Protein AF-A0A382XAN9-F1 (afdb_monomer_lite)

Structure (mmCIF, N/CA/C/O backbone):
data_AF-A0A382XAN9-F1
#
_entry.id   AF-A0A382XAN9-F1
#
loop_
_atom_site.group_PDB
_atom_site.id
_atom_site.type_symbol
_atom_site.label_atom_id
_atom_site.label_alt_id
_atom_site.label_comp_id
_atom_site.label_asym_id
_atom_site.label_entity_id
_atom_site.label_seq_id
_atom_site.pdbx_PDB_ins_code
_atom_site.Cartn_x
_atom_site.Cartn_y
_atom_site.Cartn_z
_atom_site.occupancy
_atom_site.B_iso_or_equiv
_atom_site.auth_seq_id
_atom_site.auth_comp_id
_atom_site.auth_asym_id
_atom_site.auth_atom_id
_atom_site.pdbx_PDB_model_num
ATOM 1 N N . MET A 1 1 ? 7.371 -9.221 -49.827 1.00 37.28 1 MET A N 1
ATOM 2 C CA . MET A 1 1 ? 6.924 -9.616 -48.471 1.00 37.28 1 MET A CA 1
ATOM 3 C C . MET A 1 1 ? 7.467 -8.597 -47.481 1.00 37.28 1 MET A C 1
ATOM 5 O O . MET A 1 1 ? 8.677 -8.464 -47.366 1.00 37.28 1 MET A O 1
ATOM 9 N N . LYS A 1 2 ? 6.591 -7.795 -46.866 1.00 43.28 2 LYS A N 1
ATOM 10 C CA . LYS A 1 2 ? 6.958 -6.741 -45.910 1.00 43.28 2 LYS A CA 1
ATOM 11 C C . LYS A 1 2 ? 7.220 -7.430 -44.568 1.00 43.28 2 LYS A C 1
ATOM 13 O O . LYS A 1 2 ? 6.305 -8.015 -44.000 1.00 43.28 2 LYS A O 1
ATOM 18 N N . SER A 1 3 ? 8.482 -7.467 -44.146 1.00 47.75 3 SER A N 1
ATOM 19 C CA . SER A 1 3 ? 8.901 -8.094 -42.891 1.00 47.75 3 SER A CA 1
ATOM 20 C C . SER A 1 3 ? 8.185 -7.409 -41.725 1.00 47.75 3 SER A C 1
ATOM 22 O O . SER A 1 3 ? 8.424 -6.232 -41.453 1.00 47.75 3 SER A O 1
ATOM 24 N N . ASN A 1 4 ? 7.262 -8.129 -41.082 1.00 50.59 4 ASN A N 1
ATOM 25 C CA . ASN A 1 4 ? 6.643 -7.719 -39.828 1.00 50.59 4 ASN A CA 1
ATOM 26 C C . ASN A 1 4 ? 7.732 -7.751 -38.754 1.00 50.59 4 ASN A C 1
ATOM 28 O O . ASN A 1 4 ? 8.000 -8.796 -38.159 1.00 50.59 4 ASN A O 1
ATOM 32 N N . ARG A 1 5 ? 8.376 -6.600 -38.532 1.00 52.84 5 ARG A N 1
ATOM 33 C CA . ARG A 1 5 ? 9.167 -6.336 -37.330 1.00 52.84 5 ARG A CA 1
ATOM 34 C C . ARG A 1 5 ? 8.209 -6.533 -36.157 1.00 52.84 5 ARG A C 1
ATOM 36 O O . ARG A 1 5 ? 7.392 -5.664 -35.872 1.00 52.84 5 ARG A O 1
ATOM 43 N N . ARG A 1 6 ? 8.248 -7.707 -35.526 1.00 52.59 6 ARG A N 1
ATOM 44 C CA . ARG A 1 6 ? 7.647 -7.898 -34.209 1.00 52.59 6 ARG A CA 1
ATOM 45 C C . ARG A 1 6 ? 8.428 -6.965 -33.295 1.00 52.59 6 ARG A C 1
ATOM 47 O O . ARG A 1 6 ? 9.575 -7.242 -32.969 1.00 52.59 6 ARG A O 1
ATOM 54 N N . GLN A 1 7 ? 7.855 -5.800 -33.024 1.00 46.34 7 GLN A N 1
ATOM 55 C CA . GLN A 1 7 ? 8.306 -4.901 -31.980 1.00 46.34 7 GLN A CA 1
ATOM 56 C C . GLN A 1 7 ? 8.141 -5.684 -30.677 1.00 46.34 7 GLN A C 1
ATOM 58 O O . GLN A 1 7 ? 7.045 -5.770 -30.135 1.00 46.34 7 GLN A O 1
ATOM 63 N N . THR A 1 8 ? 9.196 -6.374 -30.250 1.00 57.31 8 THR A N 1
ATOM 64 C CA . THR A 1 8 ? 9.282 -6.962 -28.917 1.00 57.31 8 THR A CA 1
ATOM 65 C C . THR A 1 8 ? 9.286 -5.785 -27.954 1.00 57.31 8 THR A C 1
ATOM 67 O O . THR A 1 8 ? 10.314 -5.138 -27.774 1.00 57.31 8 THR A O 1
ATOM 70 N N . LEU A 1 9 ? 8.112 -5.431 -27.427 1.00 60.78 9 LEU A N 1
ATOM 71 C CA . LEU A 1 9 ? 8.028 -4.481 -26.328 1.00 60.78 9 LEU A CA 1
ATOM 72 C C . LEU A 1 9 ? 8.753 -5.116 -25.134 1.00 60.78 9 LEU A C 1
ATOM 74 O O . LEU A 1 9 ? 8.386 -6.229 -24.748 1.00 60.78 9 LEU A O 1
ATOM 78 N N . PRO A 1 10 ? 9.800 -4.478 -24.583 1.00 70.44 10 PRO A N 1
ATOM 79 C CA . PRO A 1 10 ? 10.374 -4.934 -23.330 1.00 70.44 10 PRO A CA 1
ATOM 80 C C . PRO A 1 10 ? 9.327 -4.698 -22.238 1.00 70.44 10 PRO A C 1
ATOM 82 O O . PRO A 1 10 ? 8.926 -3.560 -21.992 1.00 70.44 10 PRO A O 1
ATOM 85 N N . LEU A 1 11 ? 8.841 -5.786 -21.647 1.00 75.19 11 LEU A N 1
ATOM 86 C CA . LEU A 1 11 ? 8.003 -5.751 -20.455 1.00 75.19 11 LEU A CA 1
ATOM 87 C C . LEU A 1 11 ? 8.925 -5.723 -19.237 1.00 75.19 11 LEU A C 1
ATOM 89 O O . LEU A 1 11 ? 9.853 -6.528 -19.149 1.00 75.19 11 LEU A O 1
ATOM 93 N N . PHE A 1 12 ? 8.668 -4.797 -18.322 1.00 79.88 12 PHE A N 1
ATOM 94 C CA . PHE A 1 12 ? 9.382 -4.675 -17.057 1.00 79.88 12 PHE A CA 1
ATOM 95 C C . PHE A 1 12 ? 8.528 -5.271 -15.951 1.00 79.88 12 PHE A C 1
ATOM 97 O O .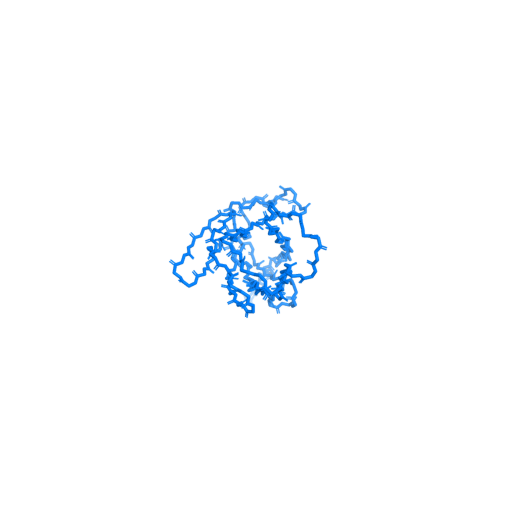 PHE A 1 12 ? 7.315 -5.070 -15.931 1.00 79.88 12 PHE A O 1
ATOM 104 N N . VAL A 1 13 ? 9.175 -6.008 -15.051 1.00 81.56 13 VAL A N 1
ATOM 105 C CA . VAL A 1 13 ? 8.547 -6.533 -13.837 1.00 81.56 13 VAL A CA 1
ATOM 106 C C . VAL A 1 13 ? 8.703 -5.487 -12.753 1.00 81.56 13 VAL A C 1
ATOM 108 O O . VAL A 1 13 ? 9.827 -5.062 -12.484 1.00 81.56 13 VAL A O 1
ATOM 111 N N . VAL A 1 14 ? 7.599 -5.089 -12.133 1.00 79.19 14 VAL A N 1
ATOM 112 C CA . VAL A 1 14 ? 7.622 -4.130 -11.030 1.00 79.19 14 VAL A CA 1
ATOM 113 C C . VAL A 1 14 ? 7.251 -4.864 -9.741 1.00 79.19 14 VAL A C 1
ATOM 115 O O . VAL A 1 14 ? 6.299 -5.651 -9.704 1.00 79.19 14 VAL A O 1
ATOM 118 N N . LEU A 1 15 ? 8.038 -4.645 -8.685 1.00 83.50 15 LEU A N 1
ATOM 119 C CA . LEU A 1 15 ? 7.769 -5.140 -7.336 1.00 83.50 15 LEU A CA 1
ATOM 120 C C . LEU A 1 15 ? 7.688 -3.943 -6.389 1.00 83.50 15 LEU A C 1
ATOM 122 O O . LEU A 1 15 ? 8.661 -3.206 -6.234 1.00 83.50 15 LEU A O 1
ATOM 126 N N . LEU A 1 16 ? 6.527 -3.774 -5.760 1.00 78.25 16 LEU A N 1
ATOM 127 C CA . LEU A 1 16 ? 6.249 -2.676 -4.846 1.00 78.25 16 LEU A CA 1
ATOM 128 C C . LEU A 1 16 ? 6.329 -3.156 -3.397 1.00 78.25 16 LEU A C 1
ATOM 130 O O . LEU A 1 16 ? 5.641 -4.111 -3.033 1.00 78.25 16 LEU A O 1
ATOM 134 N N . MET A 1 17 ? 7.110 -2.472 -2.558 1.00 83.44 17 MET A N 1
ATOM 135 C CA . MET A 1 17 ? 7.013 -2.643 -1.111 1.00 83.44 17 MET A CA 1
ATOM 136 C C . MET A 1 17 ? 6.215 -1.482 -0.525 1.00 83.44 17 MET A C 1
ATOM 138 O O . MET A 1 17 ? 6.611 -0.321 -0.623 1.00 83.44 17 MET A O 1
ATOM 142 N N . VAL A 1 18 ? 5.079 -1.805 0.086 1.00 73.94 18 VAL A N 1
ATOM 143 C CA . VAL A 1 18 ? 4.215 -0.823 0.737 1.00 73.94 18 VAL A CA 1
ATOM 144 C C . VAL A 1 18 ? 4.571 -0.756 2.215 1.00 73.94 18 VAL A C 1
ATOM 146 O O . VAL A 1 18 ? 4.525 -1.768 2.916 1.00 73.94 18 VAL A O 1
ATOM 149 N N . VAL A 1 19 ? 4.926 0.436 2.689 1.00 70.50 19 VAL A N 1
ATOM 150 C CA . VAL A 1 19 ? 5.227 0.689 4.098 1.00 70.50 19 VAL A CA 1
ATOM 151 C C . VAL A 1 19 ? 4.073 1.483 4.693 1.00 70.50 19 VAL A C 1
ATOM 153 O O . VAL A 1 19 ? 3.798 2.611 4.280 1.00 70.50 19 VAL A O 1
ATOM 156 N N . SER A 1 20 ? 3.398 0.881 5.670 1.00 69.12 20 SER A N 1
ATOM 157 C CA . SER A 1 20 ? 2.409 1.570 6.496 1.00 69.12 20 SER A CA 1
ATOM 158 C C . SER A 1 20 ? 3.121 2.142 7.717 1.00 69.12 20 SER A C 1
ATOM 160 O O . SER A 1 20 ? 3.694 1.389 8.508 1.00 69.12 20 SER A O 1
ATOM 162 N N . VAL A 1 21 ? 3.129 3.466 7.862 1.00 60.56 21 VAL A N 1
ATOM 163 C CA . VAL A 1 21 ? 3.781 4.128 8.998 1.00 60.56 21 VAL A CA 1
ATOM 164 C C . VAL A 1 21 ? 2.785 4.203 10.154 1.00 60.56 21 VAL A C 1
ATOM 166 O O . VAL A 1 21 ? 1.813 4.945 10.090 1.00 60.56 21 VAL A O 1
ATOM 169 N N . PHE A 1 22 ? 3.036 3.442 11.223 1.00 60.16 22 PHE A N 1
ATOM 170 C CA . PHE A 1 22 ? 2.305 3.553 12.489 1.00 60.16 22 PHE A CA 1
ATOM 171 C C . PHE A 1 22 ? 3.269 3.841 13.635 1.00 60.16 22 PHE A C 1
ATOM 173 O O . PHE A 1 22 ? 4.140 3.032 13.950 1.00 60.16 22 PHE A O 1
ATOM 180 N N . ALA A 1 23 ? 3.089 4.983 14.295 1.00 46.19 23 ALA A N 1
ATOM 181 C CA . ALA A 1 23 ? 3.814 5.346 15.507 1.00 46.19 23 ALA A CA 1
ATOM 182 C C . ALA A 1 23 ? 3.023 4.940 16.764 1.00 46.19 23 ALA A C 1
ATOM 184 O O . ALA A 1 23 ? 2.698 5.780 17.595 1.00 46.19 23 ALA A O 1
ATOM 185 N N . PHE A 1 24 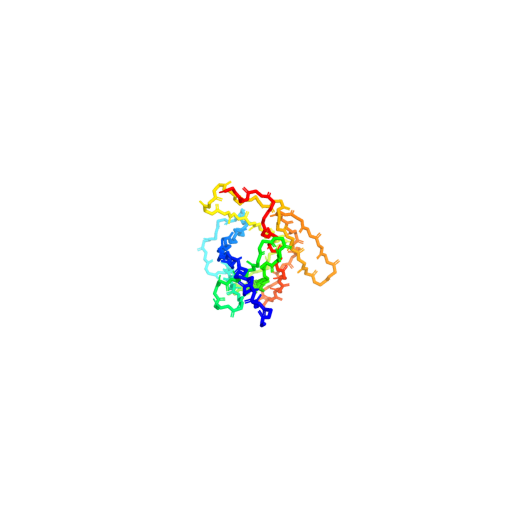? 2.708 3.652 16.922 1.00 51.47 24 PHE A N 1
ATOM 186 C CA . PHE A 1 24 ? 2.131 3.124 18.161 1.00 51.47 24 PHE A CA 1
ATOM 187 C C . PHE A 1 24 ? 2.798 1.798 18.504 1.00 51.47 24 PHE A C 1
ATOM 189 O O . PHE A 1 24 ? 2.964 0.941 17.646 1.00 51.47 24 PHE A O 1
ATOM 196 N N . THR A 1 25 ? 3.211 1.629 19.757 1.00 48.56 25 THR A N 1
ATOM 197 C CA . THR A 1 25 ? 3.730 0.364 20.287 1.00 48.56 25 THR A CA 1
ATOM 198 C C . THR A 1 25 ? 2.555 -0.461 20.823 1.00 48.56 25 THR A C 1
ATOM 200 O O . THR A 1 25 ? 2.058 -0.134 21.907 1.00 48.56 25 THR A O 1
ATOM 203 N N . PRO A 1 26 ? 2.066 -1.503 20.127 1.00 45.44 26 PRO A N 1
ATOM 204 C CA . PRO A 1 26 ? 0.952 -2.286 20.633 1.00 45.44 26 PRO A CA 1
ATOM 205 C C . PRO A 1 26 ? 1.459 -3.310 21.655 1.00 45.44 26 PRO A C 1
ATOM 207 O O . PRO A 1 26 ? 2.351 -4.110 21.383 1.00 45.44 26 PRO A O 1
ATOM 210 N N . VAL A 1 27 ? 0.874 -3.292 22.853 1.00 50.44 27 VAL A N 1
ATOM 211 C CA . VAL A 1 27 ? 1.127 -4.283 23.919 1.00 50.44 27 VAL A CA 1
ATOM 212 C C . V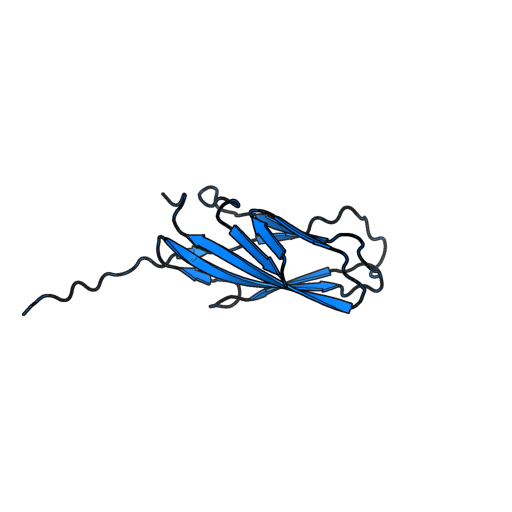AL A 1 27 ? 0.174 -5.492 23.805 1.00 50.44 27 VAL A C 1
ATOM 214 O O . VAL A 1 27 ? 0.282 -6.445 24.570 1.00 50.44 27 VAL A O 1
ATOM 217 N N . SER A 1 28 ? -0.752 -5.515 22.836 1.00 53.16 28 SER A N 1
ATOM 218 C CA . SER A 1 28 ? -1.665 -6.650 22.621 1.00 53.16 28 SER A CA 1
ATOM 219 C C . SER A 1 28 ? -2.264 -6.665 21.210 1.00 53.16 28 SER A C 1
ATOM 221 O O . SER A 1 28 ? -2.259 -5.637 20.536 1.00 53.16 28 SER A O 1
ATOM 223 N N . ALA A 1 29 ? -2.836 -7.808 20.807 1.00 59.56 29 ALA A N 1
ATOM 224 C CA . ALA A 1 29 ? -3.567 -8.024 19.548 1.00 59.56 29 ALA A CA 1
ATOM 225 C C . ALA A 1 29 ? -4.771 -7.081 19.320 1.00 59.56 29 ALA A C 1
ATOM 227 O O . ALA A 1 29 ? -5.407 -7.148 18.278 1.00 59.56 29 ALA A O 1
ATOM 228 N N . ALA A 1 30 ? -5.060 -6.183 20.266 1.00 65.38 30 ALA A N 1
ATOM 229 C CA . ALA A 1 30 ? -6.066 -5.142 20.123 1.00 65.38 30 ALA A CA 1
ATOM 230 C C . ALA A 1 30 ? -5.809 -4.228 18.908 1.00 65.38 30 ALA A C 1
ATOM 232 O O . ALA A 1 30 ? -6.758 -3.705 18.347 1.00 65.38 30 ALA A O 1
ATOM 233 N N . SER A 1 31 ? -4.557 -4.050 18.471 1.00 73.31 31 SER A N 1
ATOM 234 C CA . SER A 1 31 ? -4.210 -3.266 17.279 1.00 73.31 31 SER A CA 1
ATOM 235 C C . SER A 1 31 ? -3.483 -4.144 16.264 1.00 73.31 31 SER A C 1
ATOM 237 O O . SER A 1 31 ? -2.401 -4.657 16.556 1.00 73.31 31 SER A O 1
ATOM 239 N N . SER A 1 32 ? -4.087 -4.339 15.089 1.00 81.94 32 SER A N 1
ATOM 240 C CA . SER A 1 32 ? -3.559 -5.185 14.015 1.00 81.94 32 SER A CA 1
ATOM 241 C C . SER A 1 32 ? -3.982 -4.640 12.654 1.00 81.94 32 SER A C 1
ATOM 243 O O . SER A 1 32 ? -5.154 -4.332 12.444 1.00 81.94 32 SER A O 1
ATOM 245 N N . ILE A 1 33 ? -3.034 -4.539 11.721 1.00 83.56 33 ILE A N 1
ATOM 246 C CA . ILE A 1 33 ? -3.306 -4.183 10.327 1.00 83.56 33 ILE A CA 1
ATOM 247 C C . ILE A 1 33 ? -2.694 -5.224 9.411 1.00 83.56 33 ILE A C 1
ATOM 249 O O . ILE A 1 33 ? -1.532 -5.606 9.553 1.00 83.56 33 ILE A O 1
ATOM 253 N N . VAL A 1 34 ? -3.490 -5.629 8.430 1.00 87.06 34 VAL A N 1
ATOM 254 C CA . VAL A 1 34 ? -3.086 -6.522 7.354 1.00 87.06 34 VAL A CA 1
ATOM 255 C C . VAL A 1 34 ? -3.192 -5.760 6.042 1.00 87.06 34 VAL A C 1
ATOM 257 O O . VAL A 1 34 ? -4.233 -5.186 5.733 1.00 87.06 34 VAL A O 1
ATOM 260 N N . ALA A 1 35 ? -2.114 -5.764 5.263 1.00 87.00 35 ALA A N 1
ATOM 261 C CA . ALA A 1 35 ? -2.096 -5.218 3.914 1.00 87.00 35 ALA A CA 1
ATOM 262 C C . ALA A 1 35 ? -1.809 -6.343 2.917 1.00 87.00 35 ALA A C 1
ATOM 264 O O . ALA A 1 35 ? -0.829 -7.074 3.062 1.00 87.00 35 ALA A O 1
ATOM 265 N N . THR A 1 36 ? -2.656 -6.471 1.902 1.00 89.06 36 THR A N 1
ATOM 266 C CA . THR A 1 36 ? -2.478 -7.421 0.802 1.00 89.06 36 THR A CA 1
ATOM 267 C C . THR A 1 36 ? -2.385 -6.668 -0.514 1.00 89.06 36 THR A C 1
ATOM 269 O O . THR A 1 36 ? -3.200 -5.786 -0.781 1.00 89.06 36 THR A O 1
ATOM 272 N N . VAL A 1 37 ? -1.407 -7.032 -1.336 1.00 89.00 37 VAL A N 1
ATOM 273 C CA . VAL A 1 37 ? -1.221 -6.513 -2.693 1.00 89.00 37 VAL A CA 1
ATOM 274 C C . VAL A 1 37 ? -1.724 -7.548 -3.687 1.00 89.00 37 VAL A C 1
ATOM 276 O O . VAL A 1 37 ? -1.307 -8.704 -3.629 1.00 89.00 37 VAL A O 1
ATOM 279 N N . ASP A 1 38 ? -2.572 -7.096 -4.602 1.00 90.81 38 ASP A N 1
ATOM 280 C CA . ASP A 1 38 ? -3.019 -7.834 -5.778 1.00 90.81 38 ASP A CA 1
ATOM 281 C C . ASP A 1 38 ? -2.635 -7.063 -7.048 1.00 90.81 38 ASP A C 1
ATOM 283 O O . ASP A 1 38 ? -2.644 -5.830 -7.072 1.00 90.81 38 ASP A O 1
ATOM 287 N N . ALA A 1 39 ? -2.244 -7.790 -8.084 1.00 89.31 39 ALA A N 1
ATOM 288 C CA . ALA A 1 39 ? -1.754 -7.272 -9.352 1.00 89.31 39 ALA A CA 1
ATOM 289 C C . ALA A 1 39 ? -2.038 -8.279 -10.478 1.00 89.31 39 ALA A C 1
ATOM 291 O O . ALA A 1 39 ? -2.504 -9.391 -10.230 1.00 89.31 39 ALA A O 1
ATOM 292 N N . ASP A 1 40 ? -1.702 -7.923 -11.724 1.00 84.62 40 ASP A N 1
ATOM 293 C CA . ASP A 1 40 ? -1.942 -8.771 -12.906 1.00 84.62 40 ASP A CA 1
ATOM 294 C C . ASP A 1 40 ? -1.390 -10.203 -12.774 1.00 84.62 40 ASP A C 1
ATOM 296 O O . ASP A 1 40 ? -1.898 -11.133 -13.404 1.00 84.62 40 ASP A O 1
ATOM 300 N N . ASN A 1 41 ? -0.332 -10.384 -11.981 1.00 84.62 41 ASN A N 1
ATOM 301 C CA . ASN A 1 41 ? 0.263 -11.677 -11.686 1.00 84.62 41 ASN A CA 1
ATOM 302 C C . ASN A 1 41 ? 0.663 -11.771 -10.208 1.00 84.62 41 ASN A C 1
ATOM 304 O O . ASN A 1 41 ? 1.832 -11.599 -9.849 1.00 84.62 41 ASN A O 1
ATOM 308 N N . GLU A 1 42 ? -0.323 -12.062 -9.361 1.00 84.56 42 GLU A N 1
ATOM 309 C CA . GLU A 1 42 ? -0.182 -12.152 -7.904 1.00 84.56 42 GLU A CA 1
ATOM 310 C C . GLU A 1 42 ? 0.279 -10.817 -7.301 1.00 84.56 42 GLU A C 1
ATOM 312 O O . GLU A 1 42 ? -0.499 -9.875 -7.234 1.00 84.56 42 GLU A O 1
ATOM 317 N N . SER A 1 43 ? 1.541 -10.708 -6.880 1.00 83.12 43 SER A N 1
ATOM 318 C CA . SER A 1 43 ? 2.118 -9.469 -6.339 1.00 83.12 43 SER A CA 1
ATOM 319 C C . SER A 1 43 ? 2.981 -8.710 -7.352 1.00 83.12 43 SER A C 1
ATOM 321 O O . SER A 1 43 ? 3.673 -7.757 -6.991 1.00 83.12 43 SER A O 1
ATOM 323 N N . TYR A 1 44 ? 2.960 -9.131 -8.618 1.00 84.44 44 TYR A N 1
ATOM 324 C CA . TYR A 1 44 ? 3.720 -8.526 -9.705 1.00 84.44 44 TYR A CA 1
ATOM 325 C C . TYR A 1 44 ? 2.778 -7.932 -10.750 1.00 84.44 44 TYR A C 1
ATOM 327 O O . TYR A 1 44 ? 1.842 -8.591 -11.199 1.00 84.44 44 TYR A O 1
ATOM 335 N N . SER A 1 45 ? 3.078 -6.714 -11.196 1.00 85.19 45 SER A N 1
ATOM 336 C CA . SER A 1 45 ? 2.480 -6.136 -12.401 1.00 85.19 45 SER A CA 1
ATOM 337 C C . SER A 1 45 ? 3.577 -5.854 -13.423 1.00 85.19 45 SER A C 1
ATOM 339 O O . SER A 1 45 ? 4.751 -5.646 -13.082 1.00 85.19 45 SER A O 1
ATOM 341 N N . PHE A 1 46 ? 3.191 -5.914 -14.696 1.00 84.38 46 PHE A N 1
ATOM 342 C CA . PHE A 1 46 ? 4.091 -5.740 -15.823 1.00 84.38 46 PHE A CA 1
ATOM 343 C C . PHE A 1 46 ? 3.598 -4.626 -16.722 1.00 84.38 46 PHE A C 1
ATOM 345 O O . PHE A 1 46 ? 2.446 -4.608 -17.146 1.00 84.38 46 PHE A O 1
ATOM 352 N N . ALA A 1 47 ? 4.520 -3.763 -17.123 1.00 85.75 47 ALA A N 1
ATOM 353 C CA . ALA A 1 47 ? 4.229 -2.733 -18.099 1.00 85.75 47 ALA A CA 1
ATOM 354 C C . ALA A 1 47 ? 5.390 -2.541 -19.069 1.00 85.75 47 ALA A C 1
ATOM 356 O O . ALA A 1 47 ? 6.543 -2.890 -18.807 1.00 85.75 47 ALA A O 1
ATOM 357 N N . SER A 1 48 ? 5.054 -2.019 -20.245 1.00 83.38 48 SER A N 1
ATOM 358 C CA . SER A 1 48 ? 6.058 -1.575 -21.213 1.00 83.38 48 SER A CA 1
ATOM 359 C C . SER A 1 48 ? 6.707 -0.273 -20.741 1.00 83.38 48 SER A C 1
ATOM 361 O O . SER A 1 48 ? 6.141 0.428 -19.905 1.00 83.38 48 SER A O 1
ATOM 363 N N . VAL A 1 49 ? 7.856 0.094 -21.320 1.00 78.81 49 VAL A N 1
ATOM 364 C CA . VAL A 1 49 ? 8.424 1.445 -21.132 1.00 78.81 49 VAL A CA 1
ATOM 365 C C . VAL A 1 49 ? 7.361 2.493 -21.451 1.00 78.81 49 VAL A C 1
ATOM 367 O O . VAL A 1 49 ? 6.692 2.400 -22.482 1.00 78.81 49 VAL A O 1
ATOM 370 N N . ASN A 1 50 ? 7.248 3.495 -20.586 1.00 78.19 50 ASN A N 1
ATOM 371 C CA . ASN A 1 50 ? 6.253 4.561 -20.615 1.00 78.19 50 ASN A CA 1
ATOM 372 C C . ASN A 1 50 ? 4.803 4.075 -20.394 1.00 78.19 50 ASN A C 1
ATOM 374 O O . ASN A 1 50 ? 3.855 4.803 -20.688 1.00 78.19 50 ASN A O 1
ATOM 378 N N . GLY A 1 51 ? 4.623 2.845 -19.911 1.00 83.75 51 GLY A N 1
ATOM 379 C CA . GLY A 1 51 ? 3.356 2.313 -19.415 1.00 83.75 51 GLY A CA 1
ATOM 380 C C . GLY A 1 51 ? 3.266 2.391 -17.892 1.00 83.75 51 GLY A C 1
ATOM 381 O O . GLY A 1 51 ? 4.224 2.785 -17.228 1.00 83.75 51 GLY A O 1
ATOM 382 N N . SER A 1 52 ? 2.124 1.986 -17.344 1.00 88.25 52 SER A N 1
ATOM 383 C CA . SER A 1 52 ? 1.907 1.911 -15.898 1.00 88.25 52 SER A CA 1
ATOM 384 C C . SER A 1 52 ? 1.659 0.475 -15.465 1.00 88.25 52 SER A C 1
ATOM 386 O O . SER A 1 52 ? 0.895 -0.239 -16.112 1.00 88.25 52 SER A O 1
ATOM 388 N N . ALA A 1 53 ? 2.340 0.073 -14.397 1.00 89.50 53 ALA A N 1
ATOM 389 C CA . ALA A 1 53 ? 2.078 -1.155 -13.666 1.00 89.50 53 ALA A CA 1
ATOM 390 C C . ALA A 1 53 ? 1.033 -0.851 -12.583 1.00 89.50 53 ALA A C 1
ATOM 392 O O . ALA A 1 53 ? 1.225 0.069 -11.785 1.00 89.50 53 ALA A O 1
ATOM 393 N N . GLU A 1 54 ? -0.069 -1.594 -12.579 1.00 91.69 54 GLU A N 1
ATOM 394 C CA . GLU A 1 54 ? -1.217 -1.352 -11.703 1.00 91.69 54 GLU A CA 1
ATOM 395 C C . GLU A 1 54 ? -1.264 -2.379 -10.568 1.00 91.69 54 GLU A C 1
ATOM 397 O O . GLU A 1 54 ? -1.050 -3.574 -10.776 1.00 91.69 54 GLU A O 1
ATOM 402 N N . TYR A 1 55 ? -1.589 -1.905 -9.369 1.00 91.81 55 TYR A N 1
ATOM 403 C CA . TYR A 1 55 ? -1.762 -2.718 -8.172 1.00 91.81 55 TYR A CA 1
ATOM 404 C C . TYR A 1 55 ? -3.020 -2.293 -7.429 1.00 91.81 55 TYR A C 1
ATOM 406 O O . TYR A 1 55 ? -3.371 -1.113 -7.389 1.00 91.81 55 TYR A O 1
ATOM 414 N N . ILE A 1 56 ? -3.655 -3.248 -6.764 1.00 92.56 56 ILE A N 1
ATOM 415 C CA . ILE A 1 56 ? -4.713 -3.011 -5.792 1.00 92.56 56 ILE A CA 1
ATOM 416 C C . ILE A 1 56 ? -4.185 -3.421 -4.423 1.00 92.56 56 ILE A C 1
ATOM 418 O O . ILE A 1 56 ? -3.945 -4.594 -4.144 1.00 92.56 56 ILE A O 1
ATOM 422 N N . VAL A 1 57 ? -4.009 -2.437 -3.548 1.00 91.56 57 VAL A N 1
ATOM 423 C CA . VAL A 1 57 ? -3.648 -2.660 -2.151 1.00 91.56 57 VAL A CA 1
ATOM 424 C C . VAL A 1 57 ? -4.930 -2.674 -1.335 1.00 91.56 57 VAL A C 1
ATOM 426 O O . VAL A 1 57 ? -5.674 -1.696 -1.316 1.00 91.56 57 VAL A O 1
ATOM 429 N N . THR A 1 58 ? -5.189 -3.777 -0.644 1.00 91.44 58 THR A N 1
ATOM 430 C CA . THR A 1 58 ? -6.279 -3.882 0.329 1.00 91.44 58 THR A CA 1
ATOM 431 C C . THR A 1 58 ? -5.690 -3.818 1.729 1.00 91.44 58 THR A C 1
ATOM 433 O O . THR A 1 58 ? -4.873 -4.657 2.100 1.00 91.44 58 THR A O 1
ATOM 436 N N . ILE A 1 59 ? -6.097 -2.815 2.501 1.00 90.06 59 ILE A N 1
ATOM 437 C CA . ILE A 1 59 ? -5.672 -2.589 3.882 1.00 90.06 59 ILE A CA 1
ATOM 438 C C . ILE A 1 59 ? -6.861 -2.899 4.778 1.00 90.06 59 ILE A C 1
ATOM 440 O O . ILE A 1 59 ? -7.935 -2.330 4.602 1.00 90.06 59 ILE A O 1
ATOM 444 N N . THR A 1 60 ? -6.664 -3.802 5.729 1.00 90.50 60 THR A N 1
ATOM 445 C CA . THR A 1 60 ? -7.683 -4.248 6.677 1.00 90.50 60 THR A CA 1
ATOM 446 C C . THR A 1 60 ? -7.203 -3.983 8.093 1.00 90.50 60 THR A C 1
ATOM 448 O O . THR A 1 60 ? -6.100 -4.394 8.457 1.00 90.50 60 THR A O 1
ATOM 451 N N . ASN A 1 61 ? -8.036 -3.323 8.894 1.00 90.44 61 ASN A N 1
ATOM 452 C CA . ASN A 1 61 ? -7.859 -3.292 10.340 1.00 90.44 61 ASN A CA 1
ATOM 453 C C . ASN A 1 61 ? -8.480 -4.560 10.932 1.00 90.44 61 ASN A C 1
ATOM 455 O O . ASN A 1 61 ? -9.697 -4.650 11.060 1.00 90.44 61 ASN A O 1
ATOM 459 N N . ASP A 1 62 ? -7.637 -5.532 11.266 1.00 88.31 62 ASP A N 1
ATOM 460 C CA . ASP A 1 62 ? -8.040 -6.798 11.897 1.00 88.31 62 ASP A CA 1
ATOM 461 C C . ASP A 1 62 ? -7.948 -6.724 13.436 1.00 88.31 62 ASP A C 1
ATOM 463 O O . ASP A 1 62 ? -8.095 -7.722 14.134 1.00 88.31 62 ASP A O 1
ATOM 467 N N . GLY A 1 63 ? -7.652 -5.540 13.981 1.00 85.56 63 GLY A N 1
ATOM 468 C CA . GLY A 1 63 ? -7.647 -5.275 15.413 1.00 85.56 63 GLY A CA 1
ATOM 469 C C . GLY A 1 63 ? -9.009 -4.823 15.938 1.00 85.56 63 GLY A C 1
ATOM 470 O O . GLY A 1 63 ? -9.888 -4.384 15.196 1.00 85.56 63 GLY A O 1
ATOM 471 N N . ASP A 1 64 ? -9.158 -4.874 17.257 1.00 85.06 64 ASP A N 1
ATOM 472 C CA . ASP A 1 64 ? -10.329 -4.387 17.997 1.00 85.06 64 ASP A CA 1
ATOM 473 C C . ASP A 1 64 ? -10.307 -2.866 18.262 1.00 85.06 64 ASP A C 1
ATOM 475 O O . ASP A 1 64 ? -11.249 -2.328 18.845 1.00 85.06 64 ASP A O 1
ATOM 479 N N . VAL A 1 65 ? -9.235 -2.159 17.884 1.00 86.50 65 VAL A N 1
ATOM 480 C CA . VAL A 1 65 ? -9.099 -0.703 18.075 1.00 86.50 65 VAL A CA 1
ATOM 481 C C . VAL A 1 65 ? -9.168 0.057 16.760 1.00 86.50 65 VAL A C 1
ATOM 483 O O . VAL A 1 65 ? -8.704 -0.417 15.725 1.00 86.50 65 VAL A O 1
ATOM 486 N N . ASP A 1 66 ? -9.691 1.275 16.826 1.00 87.19 66 ASP A N 1
ATOM 487 C CA . ASP A 1 66 ? -9.727 2.200 15.698 1.00 87.19 66 ASP A CA 1
ATOM 488 C C . ASP A 1 66 ? -8.375 2.911 15.528 1.00 87.19 66 ASP A C 1
ATOM 490 O O . ASP A 1 66 ? -7.715 3.264 16.509 1.00 87.19 66 ASP A O 1
ATOM 494 N N . PHE A 1 67 ? -7.982 3.169 14.280 1.00 85.44 67 PHE A N 1
ATOM 495 C CA . PHE A 1 67 ? -6.853 4.038 13.951 1.00 85.44 67 PHE A CA 1
ATOM 496 C C . PHE A 1 67 ? -7.359 5.436 13.609 1.00 85.44 67 PHE A C 1
ATOM 498 O O . PHE A 1 67 ? -8.234 5.583 12.757 1.00 85.44 67 PHE A O 1
ATOM 505 N N . GLU A 1 68 ? -6.792 6.464 14.243 1.00 84.88 68 GLU A N 1
ATOM 506 C CA . GLU A 1 68 ? -7.132 7.863 13.944 1.00 84.88 68 GLU A CA 1
ATOM 507 C C . GLU A 1 68 ? -6.555 8.322 12.601 1.00 84.88 68 GLU A C 1
ATOM 509 O O . GLU A 1 68 ? -7.205 9.065 11.868 1.00 84.88 68 GLU A O 1
ATOM 514 N N . GLU A 1 69 ? -5.353 7.854 12.260 1.00 84.38 69 GLU A N 1
ATOM 515 C CA . GLU A 1 69 ? -4.666 8.227 11.030 1.00 84.38 69 GLU A CA 1
ATOM 516 C C . GLU A 1 69 ? -3.901 7.035 10.455 1.00 84.38 69 GLU A C 1
ATOM 518 O O . GLU A 1 69 ? -3.093 6.400 11.138 1.00 84.38 69 GLU A O 1
ATOM 523 N N . VAL A 1 70 ? -4.178 6.733 9.187 1.00 86.06 70 VAL A N 1
ATOM 524 C CA . VAL A 1 70 ? -3.460 5.741 8.392 1.00 86.06 70 VAL A CA 1
ATOM 525 C C . VAL A 1 70 ? -2.853 6.430 7.179 1.00 86.06 70 VAL A C 1
ATOM 527 O O . VAL A 1 70 ? -3.558 7.075 6.399 1.00 86.06 70 VAL A O 1
ATOM 530 N N . GLU A 1 71 ? -1.550 6.247 6.990 1.00 89.06 71 GLU A N 1
ATOM 531 C CA . GLU A 1 71 ? -0.832 6.664 5.788 1.00 89.06 71 GLU A CA 1
ATOM 532 C C . GLU A 1 71 ? -0.231 5.444 5.086 1.00 89.06 71 GLU A C 1
ATOM 534 O O . GLU A 1 71 ? 0.365 4.562 5.715 1.00 89.06 71 GLU A O 1
ATOM 539 N N . ILE A 1 72 ? -0.372 5.421 3.762 1.00 88.00 72 ILE A N 1
ATOM 540 C CA . ILE A 1 72 ? 0.317 4.482 2.884 1.00 88.00 72 ILE A CA 1
ATOM 541 C C . ILE A 1 72 ? 1.469 5.192 2.173 1.00 88.00 72 ILE A C 1
ATOM 543 O O . ILE A 1 72 ? 1.305 6.297 1.664 1.00 88.00 72 ILE A O 1
ATOM 547 N N . SER A 1 73 ? 2.627 4.536 2.103 1.00 90.00 73 SER A N 1
ATOM 548 C CA . SER A 1 73 ? 3.791 5.011 1.353 1.00 90.00 73 SER A CA 1
ATOM 549 C C . SER A 1 73 ? 4.458 3.866 0.591 1.00 90.00 73 SER A C 1
ATOM 551 O O . SER A 1 73 ? 4.317 2.692 0.949 1.00 90.00 73 SER A O 1
ATOM 553 N N . VAL A 1 74 ? 5.182 4.203 -0.476 1.00 86.94 74 VAL A N 1
ATOM 554 C CA . VAL A 1 74 ? 5.942 3.236 -1.281 1.00 86.94 74 VAL A CA 1
ATOM 555 C C . VAL A 1 74 ? 7.436 3.323 -0.999 1.00 86.94 74 VAL A C 1
ATOM 557 O O . VAL A 1 74 ? 8.008 4.407 -0.884 1.00 86.94 74 VAL A O 1
ATOM 560 N N . SER A 1 75 ? 8.086 2.161 -1.002 1.00 84.50 75 SER A N 1
ATOM 561 C CA . SER A 1 75 ? 9.529 2.038 -1.153 1.00 84.50 75 SER A CA 1
ATOM 562 C C . SER A 1 75 ? 9.882 1.022 -2.244 1.00 84.50 75 SER A C 1
ATOM 564 O O . SER A 1 75 ? 9.161 0.046 -2.474 1.00 84.50 75 SER A O 1
ATOM 566 N N . PHE A 1 76 ? 11.012 1.254 -2.910 1.00 82.81 76 PHE A N 1
ATOM 567 C CA . PHE A 1 76 ? 11.568 0.368 -3.925 1.00 82.81 76 PHE A CA 1
ATOM 568 C C . PHE A 1 76 ? 12.897 -0.211 -3.453 1.00 82.81 76 PHE A C 1
ATOM 570 O O . PHE A 1 76 ? 13.683 0.459 -2.789 1.00 82.81 76 PHE A O 1
ATOM 577 N N . MET A 1 77 ? 13.147 -1.470 -3.814 1.00 80.62 77 MET A N 1
ATOM 578 C CA . MET A 1 77 ? 14.425 -2.135 -3.533 1.00 80.62 77 MET A CA 1
ATOM 579 C C . MET A 1 77 ? 15.526 -1.722 -4.517 1.00 80.62 77 MET A C 1
ATOM 581 O O . MET A 1 77 ? 16.705 -1.863 -4.210 1.00 80.62 77 MET A O 1
ATOM 585 N N . ASP A 1 78 ? 15.139 -1.250 -5.702 1.00 79.50 78 ASP A N 1
ATOM 586 C CA . ASP A 1 78 ? 16.051 -0.824 -6.756 1.00 79.50 78 ASP A CA 1
ATOM 587 C C . ASP A 1 78 ? 16.096 0.708 -6.810 1.00 79.50 78 ASP A C 1
ATOM 589 O O . ASP A 1 78 ? 15.061 1.363 -6.929 1.00 79.50 78 ASP A O 1
ATOM 593 N N . GLU A 1 79 ? 17.300 1.275 -6.726 1.00 75.25 79 GLU A N 1
ATOM 594 C CA . GLU A 1 79 ? 17.526 2.726 -6.707 1.00 75.25 79 GLU A CA 1
ATOM 595 C C . GLU A 1 79 ? 17.155 3.416 -8.030 1.00 75.25 79 GLU A C 1
ATOM 597 O O . GLU A 1 79 ? 17.023 4.638 -8.069 1.00 75.25 79 GLU A O 1
ATOM 602 N N . THR A 1 80 ? 16.974 2.656 -9.116 1.00 77.38 80 THR A N 1
ATOM 603 C CA . THR A 1 80 ? 16.510 3.191 -10.407 1.00 77.38 80 THR A CA 1
ATOM 604 C C . THR A 1 80 ? 15.014 3.519 -10.425 1.00 77.38 80 THR A C 1
ATOM 606 O O . THR A 1 80 ? 14.535 4.142 -11.376 1.00 77.38 80 THR A O 1
ATOM 609 N N . TRP A 1 81 ? 14.272 3.124 -9.384 1.00 79.69 81 TRP A N 1
ATOM 610 C CA . TRP A 1 81 ? 12.847 3.397 -9.232 1.00 79.69 81 TRP A CA 1
ATOM 611 C C . TRP A 1 81 ? 12.594 4.517 -8.227 1.00 79.69 81 TRP A C 1
ATOM 613 O O . TRP A 1 81 ? 12.952 4.426 -7.053 1.00 79.69 81 TRP A O 1
ATOM 623 N N . HIS A 1 82 ? 11.912 5.565 -8.684 1.00 83.38 82 HIS A N 1
ATOM 624 C CA . HIS A 1 82 ? 11.557 6.710 -7.854 1.00 83.38 82 HIS A CA 1
ATOM 625 C C . HIS A 1 82 ? 10.098 6.616 -7.393 1.00 83.38 82 HIS A C 1
ATOM 627 O O . HIS A 1 82 ? 9.186 6.410 -8.194 1.00 83.38 82 HIS A O 1
ATOM 633 N N . SER A 1 83 ? 9.863 6.811 -6.092 1.00 83.19 83 SER A N 1
ATOM 634 C CA . SER A 1 83 ? 8.520 6.868 -5.482 1.00 83.19 83 SER A CA 1
ATOM 635 C C . SER A 1 83 ? 7.628 7.957 -6.078 1.00 83.19 83 SER A C 1
ATOM 637 O O . SER A 1 83 ? 6.409 7.818 -6.087 1.00 83.19 83 SER A O 1
ATOM 639 N N . GLU A 1 84 ? 8.233 8.991 -6.660 1.00 86.56 84 GLU A N 1
ATOM 640 C CA . GLU A 1 84 ? 7.553 10.073 -7.377 1.00 86.56 84 GLU A CA 1
ATOM 641 C C . GLU A 1 84 ? 6.787 9.579 -8.617 1.00 86.56 84 GLU A C 1
ATOM 643 O O . GLU A 1 84 ? 5.840 10.224 -9.063 1.00 86.56 84 GLU A O 1
ATOM 648 N N . ASN A 1 85 ? 7.170 8.424 -9.170 1.00 87.88 85 ASN A N 1
ATOM 649 C CA . ASN A 1 85 ? 6.484 7.793 -10.297 1.00 87.88 85 ASN A CA 1
ATOM 650 C C . ASN A 1 85 ? 5.306 6.913 -9.874 1.00 87.88 85 ASN A C 1
ATOM 652 O O . ASN A 1 85 ? 4.746 6.209 -10.714 1.00 87.88 85 ASN A O 1
ATOM 656 N N . VAL A 1 86 ? 4.942 6.939 -8.592 1.00 89.50 86 VAL A N 1
ATOM 657 C CA . VAL A 1 86 ? 3.821 6.184 -8.044 1.00 89.50 86 VAL A CA 1
ATOM 658 C C . VAL A 1 86 ? 2.689 7.127 -7.678 1.00 89.50 86 VAL A C 1
ATOM 660 O O . VAL A 1 86 ? 2.877 8.101 -6.944 1.00 89.50 86 VAL A O 1
ATOM 663 N N . THR A 1 87 ? 1.502 6.800 -8.169 1.00 92.12 87 THR A N 1
ATOM 664 C CA . THR A 1 87 ? 0.252 7.474 -7.833 1.00 92.12 87 THR A CA 1
ATOM 665 C C . THR A 1 87 ? -0.638 6.516 -7.060 1.00 92.12 87 THR A C 1
ATOM 667 O O . THR A 1 87 ? -0.866 5.386 -7.486 1.00 92.12 87 THR A O 1
ATOM 670 N N . PHE A 1 88 ? -1.134 6.979 -5.920 1.00 93.12 88 PHE A N 1
ATOM 671 C CA . PHE A 1 88 ? -2.118 6.296 -5.096 1.00 93.12 88 PHE A CA 1
ATOM 672 C C . PHE A 1 88 ? -3.478 6.942 -5.315 1.00 93.12 88 PHE A C 1
ATOM 674 O O . PHE A 1 88 ? -3.596 8.165 -5.248 1.00 93.12 88 PHE A O 1
ATOM 681 N N . THR A 1 89 ? -4.511 6.130 -5.490 1.00 93.00 89 THR A N 1
ATOM 682 C CA . THR A 1 89 ? -5.887 6.590 -5.664 1.00 93.00 89 THR A CA 1
ATOM 683 C C . THR A 1 89 ? -6.810 5.775 -4.766 1.00 93.00 89 THR A C 1
ATOM 685 O O . THR A 1 89 ? -6.805 4.546 -4.784 1.00 93.00 89 THR A O 1
ATOM 688 N N . THR A 1 90 ? -7.638 6.450 -3.975 1.00 90.69 90 THR A N 1
ATOM 689 C CA . THR A 1 90 ? -8.655 5.806 -3.133 1.00 90.69 90 THR A CA 1
ATOM 690 C C . THR A 1 90 ? -9.902 6.674 -3.082 1.00 90.69 90 THR A C 1
ATOM 692 O O . THR A 1 90 ? -9.801 7.845 -2.758 1.00 90.69 90 THR A O 1
ATOM 695 N N . SER A 1 91 ? -11.072 6.136 -3.437 1.00 81.62 91 SER A N 1
ATOM 696 C CA . SER A 1 91 ? -12.416 6.725 -3.241 1.00 81.62 91 SER A CA 1
ATOM 697 C C . SER A 1 91 ? -12.519 8.268 -3.156 1.00 81.62 91 SER A C 1
ATOM 699 O O . SER A 1 91 ? -13.156 8.799 -2.250 1.00 81.62 91 SER A O 1
ATOM 701 N N . GLY A 1 92 ? -11.921 8.995 -4.111 1.00 80.50 92 GLY A N 1
ATOM 702 C CA . GLY A 1 92 ? -11.968 10.465 -4.193 1.00 80.50 92 GLY A CA 1
ATOM 703 C C . GLY A 1 92 ? -10.745 11.231 -3.666 1.00 80.50 92 GLY A C 1
ATOM 704 O O . GLY A 1 92 ? -10.745 12.457 -3.736 1.00 80.50 92 GLY A O 1
ATOM 705 N N . ASN A 1 93 ? -9.713 10.543 -3.183 1.00 87.00 93 ASN A N 1
ATOM 706 C CA . ASN A 1 93 ? -8.415 11.097 -2.812 1.00 87.00 93 ASN A CA 1
ATOM 707 C C . ASN A 1 93 ? -7.309 10.519 -3.710 1.00 87.00 93 ASN A C 1
ATOM 709 O O . ASN A 1 93 ? -7.349 9.345 -4.091 1.00 87.00 93 ASN A O 1
ATOM 713 N N . GLU A 1 94 ? -6.324 11.347 -4.034 1.00 90.88 94 GLU A N 1
ATOM 714 C CA . GLU A 1 94 ? -5.174 10.990 -4.861 1.00 90.88 94 GLU A CA 1
ATOM 715 C C . GLU A 1 94 ? -3.910 11.604 -4.258 1.00 90.88 94 GLU A C 1
ATOM 717 O O . GLU A 1 94 ? -3.938 12.727 -3.752 1.00 90.88 94 GLU A O 1
ATOM 722 N N . GLY A 1 95 ? -2.804 10.866 -4.299 1.00 88.50 95 GLY A N 1
ATOM 723 C CA . GLY A 1 95 ? -1.513 11.337 -3.812 1.00 88.50 95 GLY A CA 1
ATOM 724 C C . GLY A 1 95 ? -0.354 10.686 -4.547 1.00 88.50 95 GLY A C 1
ATOM 725 O O . GLY A 1 95 ? -0.484 9.609 -5.130 1.00 88.50 95 GLY A O 1
ATOM 726 N N . ASN A 1 96 ? 0.795 11.348 -4.513 1.00 87.31 96 ASN A N 1
ATOM 727 C CA . ASN A 1 96 ? 2.051 10.842 -5.056 1.00 87.31 96 ASN A CA 1
ATOM 728 C C . ASN A 1 96 ? 2.997 10.540 -3.895 1.00 87.31 96 ASN A C 1
ATOM 730 O O . ASN A 1 96 ? 3.036 11.308 -2.935 1.00 87.31 96 ASN A O 1
ATOM 734 N N . THR A 1 97 ? 3.787 9.467 -3.997 1.00 83.50 97 THR A N 1
ATOM 735 C CA . THR A 1 97 ? 4.745 9.005 -2.964 1.00 83.50 97 THR A CA 1
ATOM 736 C C . THR A 1 97 ? 4.112 8.486 -1.665 1.00 83.50 97 THR A C 1
ATOM 738 O O . THR A 1 97 ? 4.473 7.396 -1.211 1.00 83.50 97 THR A O 1
ATOM 741 N N . SER A 1 98 ? 3.160 9.215 -1.086 1.00 88.12 98 SER A N 1
ATOM 742 C CA . SER A 1 98 ? 2.324 8.763 0.023 1.00 88.12 98 SER A CA 1
ATOM 743 C C . SER A 1 98 ? 0.891 9.273 -0.112 1.00 88.12 98 SER A C 1
ATOM 745 O O . SER A 1 98 ? 0.594 10.181 -0.895 1.00 88.12 98 SER A O 1
ATOM 747 N N . LEU A 1 99 ? -0.018 8.647 0.631 1.00 90.94 99 LEU A N 1
ATOM 748 C CA . LEU A 1 99 ? -1.418 9.035 0.692 1.00 90.94 99 LEU A CA 1
ATOM 749 C C . LEU A 1 99 ? -1.964 8.838 2.104 1.00 90.94 99 LEU A C 1
ATOM 751 O O . LEU A 1 99 ? -1.933 7.735 2.652 1.00 90.94 99 LEU A O 1
ATOM 755 N N . LEU A 1 100 ? -2.523 9.909 2.663 1.00 89.62 100 LEU A N 1
ATOM 756 C CA . LEU A 1 100 ? -3.336 9.843 3.872 1.00 89.62 100 LEU A CA 1
ATOM 757 C C . LEU A 1 100 ? -4.687 9.208 3.533 1.00 89.62 100 LEU A C 1
ATOM 759 O O . LEU A 1 100 ? -5.472 9.750 2.751 1.00 89.62 100 LEU A O 1
ATOM 763 N N . LEU A 1 101 ? -4.944 8.049 4.132 1.00 87.31 101 LEU A N 1
ATOM 764 C CA . LEU A 1 101 ? -6.196 7.304 3.996 1.00 87.31 101 LEU A CA 1
ATOM 765 C C . LEU A 1 101 ? -7.236 7.755 5.028 1.00 87.31 101 LEU A C 1
ATOM 767 O O . LEU A 1 101 ? -8.429 7.523 4.842 1.00 87.31 101 LEU A O 1
ATOM 771 N N . GLY A 1 102 ? -6.785 8.442 6.081 1.00 85.81 102 GLY A N 1
ATOM 772 C CA . GLY A 1 102 ? -7.625 8.904 7.179 1.00 85.81 102 GLY A CA 1
ATOM 773 C C . GLY A 1 102 ? -7.850 7.818 8.238 1.00 85.81 102 GLY A C 1
ATOM 774 O O . GLY A 1 102 ? -7.050 6.883 8.333 1.00 85.81 102 GLY A O 1
ATOM 775 N N . PRO A 1 103 ? -8.901 7.951 9.065 1.00 87.62 103 PRO A N 1
ATOM 776 C CA . PRO A 1 103 ? -9.174 7.003 10.131 1.00 87.62 103 PRO A CA 1
ATOM 777 C C . PRO A 1 103 ? -9.644 5.653 9.582 1.00 87.62 103 PRO A C 1
ATOM 779 O O . PRO A 1 103 ? -10.417 5.585 8.625 1.00 87.62 103 PRO A O 1
ATOM 782 N N . LEU A 1 104 ? -9.224 4.575 10.240 1.00 88.75 104 LEU A N 1
ATOM 783 C CA . LEU A 1 104 ? -9.585 3.204 9.893 1.00 88.75 104 LEU A CA 1
ATOM 784 C C . LEU A 1 104 ? -10.145 2.501 11.132 1.00 88.75 104 LEU A C 1
ATOM 786 O O . LEU A 1 104 ? -9.398 2.060 12.007 1.00 88.75 104 LEU A O 1
ATOM 790 N N . VAL A 1 105 ? -11.473 2.413 11.210 1.00 90.75 105 VAL A N 1
ATOM 791 C CA . VAL A 1 105 ? -12.167 1.758 12.332 1.00 90.75 105 VAL A CA 1
ATOM 792 C C . VAL A 1 105 ? -11.901 0.250 12.359 1.00 90.75 105 VAL A C 1
ATOM 794 O O . VAL A 1 105 ? -11.489 -0.332 11.353 1.00 90.75 105 VAL A O 1
ATOM 797 N N . SER A 1 106 ? -12.120 -0.389 13.505 1.00 89.12 106 SER A N 1
ATOM 798 C CA . SER A 1 106 ? -12.004 -1.843 13.649 1.00 89.12 106 SER A CA 1
ATOM 799 C C . SER A 1 106 ? -12.820 -2.577 12.581 1.00 89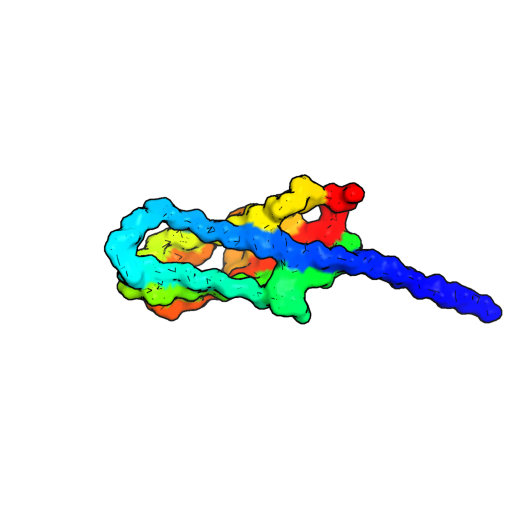.12 106 SER A C 1
ATOM 801 O O . SER A 1 106 ? -13.948 -2.194 12.257 1.00 89.12 106 SER A O 1
ATOM 803 N N . SER A 1 107 ? -12.238 -3.639 12.015 1.00 87.19 107 SER A N 1
ATOM 804 C CA . SER A 1 107 ? -12.811 -4.447 10.928 1.00 87.19 107 SER A CA 1
ATOM 805 C C . SER A 1 107 ? -13.062 -3.695 9.612 1.00 87.19 107 SER A C 1
ATOM 807 O O . SER A 1 107 ? -13.670 -4.254 8.695 1.00 87.19 107 SER A O 1
ATOM 809 N N . ALA A 1 108 ? -12.620 -2.438 9.480 1.00 90.69 108 ALA A N 1
ATOM 810 C CA . ALA A 1 108 ? -12.740 -1.704 8.228 1.00 90.69 108 ALA A CA 1
ATOM 811 C C . ALA A 1 108 ? -11.697 -2.146 7.202 1.00 90.69 108 ALA A C 1
ATOM 813 O O . ALA A 1 108 ? -10.575 -2.541 7.530 1.00 90.69 108 ALA A O 1
ATOM 814 N N . VAL A 1 109 ? -12.088 -2.009 5.937 1.00 91.56 109 VAL A N 1
ATOM 815 C CA . VAL A 1 109 ? -11.270 -2.331 4.772 1.00 91.56 109 VAL A CA 1
ATOM 816 C C . VAL A 1 109 ? -11.214 -1.112 3.862 1.00 91.56 109 VAL A C 1
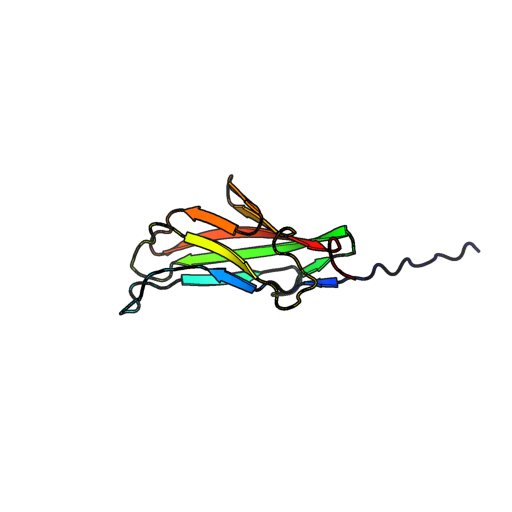ATOM 818 O O . VAL A 1 109 ? -12.251 -0.550 3.507 1.00 91.56 109 VAL A O 1
ATOM 821 N N . ILE A 1 110 ? -10.007 -0.727 3.458 1.00 91.12 110 ILE A N 1
ATOM 822 C CA . ILE A 1 110 ? -9.762 0.308 2.453 1.00 91.12 110 ILE A CA 1
ATOM 823 C C . ILE A 1 110 ? -9.034 -0.329 1.277 1.00 91.12 110 ILE A C 1
ATOM 825 O O . ILE A 1 110 ? -8.068 -1.070 1.452 1.00 91.12 110 ILE A O 1
ATOM 829 N N . GLN A 1 111 ? -9.493 -0.012 0.069 1.00 93.25 111 GLN A N 1
ATOM 830 C CA . GLN A 1 111 ? -8.782 -0.341 -1.158 1.00 93.25 111 GLN A CA 1
ATOM 831 C C . GLN A 1 111 ? -8.110 0.909 -1.720 1.00 93.25 111 GLN A C 1
ATOM 833 O O . GLN A 1 111 ? -8.708 1.989 -1.790 1.00 93.25 111 GLN A O 1
ATOM 838 N N . VAL A 1 112 ? -6.854 0.744 -2.116 1.00 92.75 112 VAL A N 1
ATOM 839 C CA . VAL A 1 112 ? -6.029 1.776 -2.733 1.00 92.75 112 VAL A CA 1
ATOM 840 C C . VAL A 1 112 ? -5.533 1.227 -4.060 1.00 92.75 112 VAL A C 1
ATOM 842 O O . VAL A 1 112 ? -4.850 0.205 -4.099 1.00 92.75 112 VAL A O 1
ATOM 845 N N . GLN A 1 113 ? -5.889 1.897 -5.148 1.00 93.69 113 GLN A N 1
ATOM 846 C CA . GLN A 1 113 ? -5.287 1.644 -6.446 1.00 93.69 113 GLN A CA 1
ATOM 847 C C . GLN A 1 113 ? -3.926 2.327 -6.485 1.00 93.69 113 GLN A C 1
ATOM 849 O O . GLN A 1 113 ? -3.795 3.485 -6.089 1.00 93.69 113 GLN A O 1
ATOM 854 N N . VAL A 1 114 ? -2.914 1.608 -6.950 1.00 92.12 114 VAL A N 1
ATOM 855 C CA . VAL A 1 114 ? -1.554 2.115 -7.069 1.00 92.12 114 VAL A CA 1
ATOM 856 C C . VAL A 1 114 ? -1.092 1.943 -8.503 1.00 92.12 114 VAL A C 1
ATOM 858 O O . VAL A 1 114 ? -1.064 0.831 -9.021 1.00 92.12 114 VAL A O 1
ATOM 861 N N . SER A 1 115 ? -0.714 3.050 -9.129 1.00 91.56 115 SER A N 1
ATOM 862 C CA . SER A 1 115 ? -0.186 3.095 -10.488 1.00 91.56 115 SER A CA 1
ATOM 863 C C . SER A 1 115 ? 1.283 3.487 -10.433 1.00 91.56 115 SER A C 1
ATOM 865 O O . SER A 1 115 ? 1.615 4.578 -9.972 1.00 91.56 115 SER A O 1
ATOM 867 N N . ALA A 1 116 ? 2.171 2.600 -10.877 1.00 89.12 116 ALA A N 1
ATOM 868 C CA . ALA A 1 116 ? 3.606 2.851 -10.959 1.00 89.12 116 ALA A CA 1
ATOM 869 C C . ALA A 1 116 ? 4.023 3.045 -12.422 1.00 89.12 116 ALA A C 1
ATOM 871 O O . ALA A 1 116 ? 3.966 2.113 -13.228 1.00 89.12 116 ALA A O 1
ATOM 872 N N . ASN A 1 117 ? 4.459 4.253 -12.779 1.00 87.94 117 ASN A N 1
ATOM 873 C CA . ASN A 1 117 ? 4.887 4.557 -14.139 1.00 87.94 117 ASN A CA 1
ATOM 874 C C . ASN A 1 117 ? 6.294 4.015 -14.423 1.00 87.94 117 ASN A C 1
ATOM 876 O O . ASN A 1 117 ? 7.269 4.347 -13.751 1.00 87.94 117 ASN A O 1
ATOM 880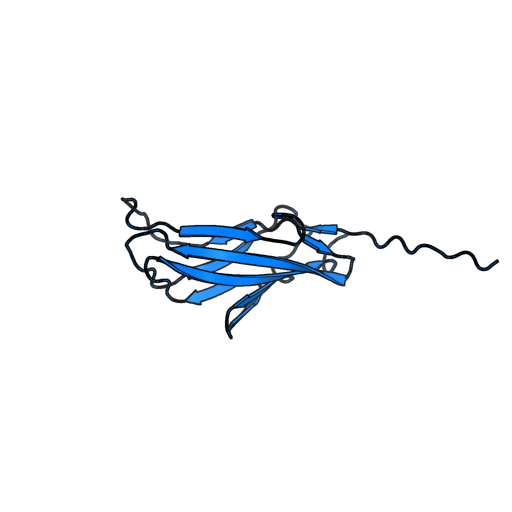 N N . VAL A 1 118 ? 6.401 3.195 -15.465 1.00 81.44 118 VAL A N 1
ATOM 881 C CA . VAL A 1 118 ? 7.641 2.542 -15.877 1.00 81.44 118 VAL A CA 1
ATOM 882 C C . VAL A 1 118 ? 8.369 3.435 -16.875 1.00 81.44 118 VAL A C 1
ATOM 884 O O . VAL A 1 118 ? 7.852 3.687 -17.958 1.00 81.44 118 VAL A O 1
ATOM 887 N N . GLY A 1 119 ? 9.602 3.855 -16.583 1.00 68.88 119 GLY A N 1
ATOM 888 C CA . GLY A 1 119 ? 10.482 4.470 -17.592 1.00 68.88 119 GLY A CA 1
ATOM 889 C C . GLY A 1 119 ? 10.878 5.934 -17.384 1.00 68.88 119 GLY A C 1
ATOM 890 O O . GLY A 1 119 ? 11.532 6.492 -18.261 1.00 68.88 119 GLY A O 1
ATOM 891 N N . LEU A 1 120 ? 10.577 6.544 -16.238 1.00 58.28 120 LEU A N 1
ATOM 892 C CA . LEU A 1 120 ? 11.093 7.871 -15.863 1.00 58.28 120 LEU A CA 1
ATOM 893 C C . LEU A 1 120 ? 12.308 7.778 -14.914 1.00 58.28 120 LEU A C 1
ATOM 895 O O . LEU A 1 120 ? 12.391 8.503 -13.932 1.00 58.28 120 LEU A O 1
ATOM 899 N N . GLY A 1 121 ? 13.256 6.879 -15.203 1.00 51.62 121 GLY A N 1
ATOM 900 C CA . GLY A 1 121 ? 14.441 6.658 -14.349 1.00 51.62 121 GLY A CA 1
ATOM 901 C C . GLY A 1 121 ? 15.182 5.340 -14.588 1.00 51.62 121 GLY A C 1
ATOM 902 O O . GLY A 1 121 ? 16.348 5.206 -14.226 1.00 51.62 121 GLY A O 1
ATOM 903 N N . VAL A 1 122 ? 14.544 4.392 -15.279 1.00 44.84 122 VAL A N 1
ATOM 904 C CA . VAL A 1 122 ? 15.138 3.098 -15.636 1.00 44.84 122 VAL A CA 1
ATOM 905 C C . VAL A 1 122 ? 16.185 3.314 -16.733 1.00 44.84 122 VAL A C 1
ATOM 907 O O . VAL A 1 122 ? 15.836 3.559 -17.891 1.00 44.84 122 VAL A O 1
ATOM 910 N N . LYS A 1 123 ? 17.466 3.283 -16.365 1.00 42.00 123 LYS A N 1
ATOM 911 C CA . LYS A 1 123 ? 18.587 3.300 -17.310 1.00 42.00 123 LYS A CA 1
ATOM 912 C C . LYS A 1 123 ? 19.115 1.896 -17.556 1.00 42.00 123 LYS A C 1
ATOM 914 O O . LYS A 1 123 ? 19.260 1.149 -16.568 1.00 42.00 123 LYS A O 1
#

pLDDT: mean 79.24, std 14.51, range [37.28, 93.69]

Secondary structure (DSSP, 8-state):
----------EEEE-PEEEE------SSTTS-EEEEEEETBBTBEEEETT-EEEEEEEEEE-SSS-EEEEEEEEE-SSTT--GGGEEEEETTEEEESEEEEEEE-TT-EEEEEEEEESSSS--

Organism: NCBI:txid408172

Radius of gyration: 17.54 Å; chains: 1; bounding box: 31×24×72 Å

Foldseek 3Di:
DPDPPPPPFDKDKDAKDKDKDDPDDDPDQQWDKDKAKQFPPRRIFIDGAQAKGKIKIKMWGQHNAKFQKIKIFIDDPDPLFDQQQKWKDWDPDIDTRMDIPGMAGHGRMTIIMMIGGHHPRND

Sequence (123 aa):
MKSNRRQTLPLFVVLLMVVSVFAFTPVSAASSIVATVDADNESYSFASVNGSAEYIVTITNDGDVDFEEVEISVSFMDETWHSENVTFTTSGNEGNTSLLLGPLVSSAVIQVQVSANVGLGVK